Protein AF-A0A7Y1ZF21-F1 (afdb_monomer_lite)

Structure (mmCIF, N/CA/C/O backbone):
data_AF-A0A7Y1ZF21-F1
#
_entry.id   AF-A0A7Y1ZF21-F1
#
loop_
_atom_site.group_PDB
_atom_site.id
_atom_site.type_symbol
_atom_site.label_atom_id
_atom_site.label_alt_id
_atom_site.label_comp_id
_atom_site.label_asym_id
_atom_site.label_entity_id
_atom_site.label_seq_id
_atom_site.pdbx_PDB_ins_code
_atom_site.Cartn_x
_atom_site.Cartn_y
_atom_site.Cartn_z
_atom_site.occupancy
_atom_site.B_iso_or_equiv
_atom_site.auth_seq_id
_atom_site.auth_comp_id
_atom_site.auth_asym_id
_atom_site.auth_atom_id
_atom_site.pdbx_PDB_model_num
ATOM 1 N N . MET A 1 1 ? -0.626 -9.937 4.020 1.00 89.62 1 MET A N 1
ATOM 2 C CA . MET A 1 1 ? -0.742 -10.645 2.718 1.00 89.62 1 MET A CA 1
ATOM 3 C C . MET A 1 1 ? -1.244 -9.645 1.695 1.00 89.62 1 MET A C 1
ATOM 5 O O . MET A 1 1 ? -1.928 -8.723 2.116 1.00 89.62 1 MET A O 1
ATOM 9 N N . ALA A 1 2 ? -0.917 -9.804 0.417 1.00 95.75 2 ALA A N 1
ATOM 10 C CA . ALA A 1 2 ? -1.318 -8.871 -0.632 1.00 95.75 2 ALA A CA 1
ATOM 11 C C . ALA A 1 2 ? -2.097 -9.601 -1.729 1.00 95.75 2 ALA A C 1
ATOM 13 O O . ALA A 1 2 ? -1.738 -10.727 -2.074 1.00 95.75 2 ALA A O 1
ATOM 14 N N . PHE A 1 3 ? -3.155 -8.973 -2.237 1.00 97.44 3 PHE A N 1
ATOM 15 C CA . PHE A 1 3 ? -4.024 -9.517 -3.275 1.00 97.44 3 PHE A CA 1
ATOM 16 C C . PHE A 1 3 ? -4.209 -8.496 -4.392 1.00 97.44 3 PHE A C 1
ATOM 18 O O . PHE A 1 3 ? -4.573 -7.350 -4.131 1.00 97.44 3 PHE A O 1
ATOM 25 N N . GLU A 1 4 ? -3.978 -8.940 -5.621 1.00 98.00 4 GLU A N 1
ATOM 26 C CA . GLU A 1 4 ? -4.278 -8.159 -6.816 1.00 98.00 4 GLU A CA 1
ATOM 27 C C . GLU A 1 4 ? -5.792 -8.127 -7.053 1.00 98.00 4 GLU A C 1
ATOM 29 O O . GLU A 1 4 ? -6.468 -9.154 -6.932 1.00 98.00 4 GLU A O 1
ATOM 34 N N . VAL A 1 5 ? -6.317 -6.950 -7.381 1.00 98.38 5 VAL A N 1
ATOM 35 C CA . VAL A 1 5 ? -7.707 -6.735 -7.804 1.00 98.38 5 VAL A CA 1
ATOM 36 C C . VAL A 1 5 ? -7.743 -6.246 -9.249 1.00 98.38 5 VAL A C 1
ATOM 38 O O . VAL A 1 5 ? -6.723 -5.837 -9.797 1.00 98.38 5 VAL A O 1
ATOM 41 N N . GLY A 1 6 ? -8.908 -6.315 -9.898 1.00 98.12 6 GLY A N 1
ATOM 42 C CA . GLY A 1 6 ? -8.968 -6.222 -11.359 1.00 98.12 6 GLY A CA 1
ATOM 43 C C . GLY A 1 6 ? -8.565 -4.865 -11.942 1.00 98.12 6 GLY A C 1
ATOM 44 O O . GLY A 1 6 ? -8.058 -4.810 -13.060 1.00 98.12 6 GLY A O 1
ATOM 45 N N . ASN A 1 7 ? -8.846 -3.773 -11.229 1.00 98.25 7 ASN A N 1
ATOM 46 C CA . ASN A 1 7 ? -8.494 -2.404 -11.609 1.00 98.25 7 ASN A CA 1
ATOM 47 C C . ASN A 1 7 ? -8.747 -1.435 -10.437 1.0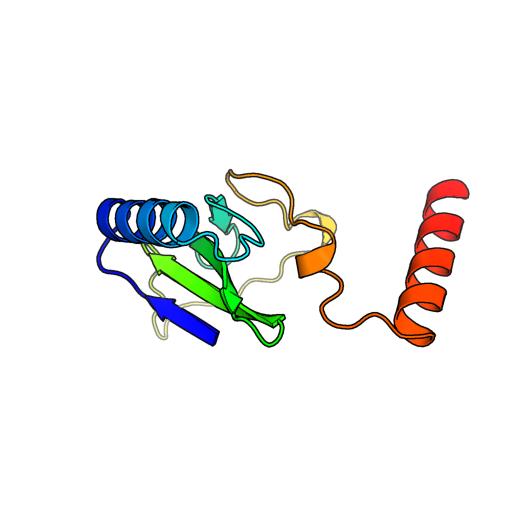0 98.25 7 ASN A C 1
ATOM 49 O O . ASN A 1 7 ? -9.128 -1.836 -9.334 1.00 98.25 7 ASN A O 1
ATOM 53 N N . PHE A 1 8 ? -8.566 -0.136 -10.689 1.00 98.38 8 PHE A N 1
ATOM 54 C CA . PHE A 1 8 ? -8.797 0.909 -9.694 1.00 98.38 8 PHE A CA 1
ATOM 55 C C . PHE A 1 8 ? -10.256 1.002 -9.219 1.00 98.38 8 PHE A C 1
ATOM 57 O O . PHE A 1 8 ? -10.492 1.223 -8.032 1.00 98.38 8 PHE A O 1
ATOM 64 N N . ASP A 1 9 ? -11.236 0.788 -10.100 1.00 98.62 9 ASP A N 1
ATOM 65 C CA . ASP A 1 9 ? -12.652 0.817 -9.715 1.00 98.62 9 ASP A CA 1
ATOM 66 C C . ASP A 1 9 ? -13.005 -0.355 -8.785 1.00 98.62 9 ASP A C 1
ATOM 68 O O . ASP A 1 9 ? -13.738 -0.171 -7.813 1.00 98.62 9 ASP A O 1
ATOM 72 N N . ASP A 1 10 ? -12.446 -1.544 -9.033 1.00 98.56 10 ASP A N 1
ATOM 73 C CA . ASP A 1 10 ? -12.584 -2.719 -8.161 1.00 98.56 10 ASP A CA 1
ATOM 74 C C . ASP A 1 10 ? -11.940 -2.465 -6.786 1.00 98.56 10 ASP A C 1
ATOM 76 O O . ASP A 1 10 ? -12.556 -2.694 -5.740 1.00 98.56 10 ASP A O 1
ATOM 80 N N . LEU A 1 11 ? -10.745 -1.861 -6.777 1.00 98.75 11 LEU A N 1
ATOM 81 C CA . LEU A 1 11 ? -10.062 -1.434 -5.554 1.00 98.75 11 LEU A CA 1
ATOM 82 C C . LEU A 1 11 ? -10.921 -0.456 -4.737 1.00 98.75 11 LEU A C 1
ATOM 84 O O . LEU A 1 11 ? -11.142 -0.672 -3.543 1.00 98.75 11 LEU A O 1
ATOM 88 N N . MET A 1 12 ? -11.470 0.583 -5.373 1.00 98.75 12 MET A N 1
ATOM 89 C CA . MET A 1 12 ? -12.332 1.570 -4.712 1.00 98.75 12 MET A CA 1
ATOM 90 C C . MET A 1 12 ? -13.684 0.980 -4.279 1.00 98.75 12 MET A C 1
ATOM 92 O O . MET A 1 12 ? -14.219 1.343 -3.225 1.00 98.75 12 MET A O 1
ATOM 96 N N . GLY A 1 13 ? -14.230 0.031 -5.042 1.00 98.75 13 GLY A N 1
ATOM 97 C CA . GLY A 1 13 ? -15.416 -0.735 -4.664 1.00 98.75 13 GLY A CA 1
ATOM 98 C C . GLY A 1 13 ? -15.191 -1.539 -3.381 1.00 98.75 13 GLY A C 1
ATOM 99 O O . GLY A 1 13 ? -16.013 -1.483 -2.455 1.00 98.75 13 GLY A O 1
ATOM 100 N N . GLY A 1 14 ? -14.048 -2.225 -3.292 1.00 98.38 14 GLY A N 1
ATOM 101 C CA . GLY A 1 14 ? -13.583 -2.921 -2.094 1.00 98.38 14 GLY A CA 1
ATOM 102 C C . GLY A 1 14 ? -13.364 -1.977 -0.909 1.00 98.38 14 GLY A C 1
ATOM 103 O O . GLY A 1 14 ? -13.855 -2.255 0.191 1.00 98.38 14 GLY A O 1
ATOM 104 N N . HIS A 1 15 ? -12.715 -0.831 -1.140 1.00 98.56 15 HIS A N 1
ATOM 105 C CA . HIS A 1 15 ? -12.486 0.210 -0.136 1.00 98.56 15 HIS A CA 1
ATOM 106 C C . HIS A 1 15 ? -13.799 0.647 0.527 1.00 98.56 15 HIS A C 1
ATOM 108 O O . HIS A 1 15 ? -13.978 0.552 1.746 1.00 98.56 15 HIS A O 1
ATOM 114 N N . GLU A 1 16 ? -14.770 1.072 -0.283 1.00 98.69 16 GLU A N 1
ATOM 115 C CA . GLU A 1 16 ? -16.052 1.560 0.216 1.00 98.69 16 GLU A CA 1
ATOM 116 C C . GLU A 1 16 ? -16.887 0.444 0.863 1.00 98.69 16 GLU A C 1
ATOM 118 O O . GLU A 1 16 ? -17.588 0.675 1.855 1.00 98.69 16 GLU A O 1
ATOM 123 N N . TYR A 1 17 ? -16.794 -0.792 0.363 1.00 98.44 17 TYR A N 1
ATOM 124 C CA . TYR A 1 17 ? -17.425 -1.946 1.001 1.00 98.44 17 TYR A CA 1
ATOM 125 C C . TYR A 1 17 ? -16.884 -2.188 2.418 1.00 98.44 17 TYR A C 1
ATOM 127 O O . TYR A 1 17 ? -17.668 -2.280 3.371 1.00 98.44 17 TYR A O 1
ATOM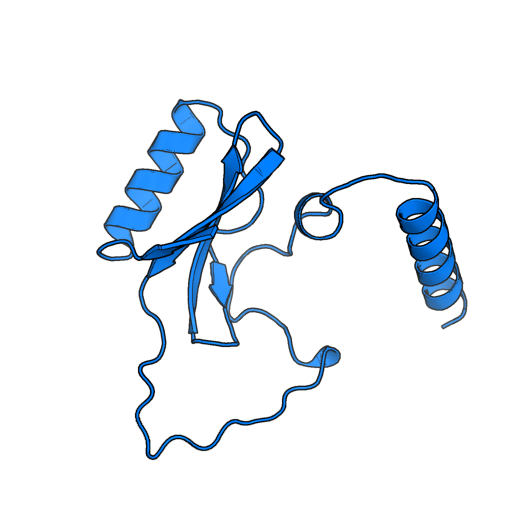 135 N N . LEU A 1 18 ? -15.561 -2.246 2.584 1.00 98.00 18 LEU A N 1
ATOM 136 C CA . LEU A 1 18 ? -14.920 -2.501 3.876 1.00 98.00 18 LEU A CA 1
ATOM 137 C C . LEU A 1 18 ? -15.159 -1.364 4.871 1.00 98.00 18 LEU A C 1
ATOM 139 O O . LEU A 1 18 ? -15.448 -1.620 6.046 1.00 98.00 18 LEU A O 1
ATOM 143 N N . LYS A 1 19 ? -15.157 -0.121 4.384 1.00 97.94 19 LYS A N 1
ATOM 144 C CA . LYS A 1 19 ? -15.516 1.068 5.161 1.00 97.94 19 LYS A CA 1
ATOM 145 C C . LYS A 1 19 ? -16.943 0.986 5.700 1.00 97.94 19 LYS A C 1
ATOM 147 O O . LYS A 1 19 ? -17.151 1.145 6.904 1.00 97.94 19 LYS A O 1
ATOM 152 N N . ARG A 1 20 ? -17.932 0.650 4.857 1.00 98.44 20 ARG A N 1
ATOM 153 C CA . ARG A 1 20 ? -19.336 0.457 5.289 1.00 98.44 20 ARG A CA 1
ATOM 154 C C . ARG A 1 20 ? -19.491 -0.675 6.303 1.00 98.44 20 ARG A C 1
ATOM 156 O O . ARG A 1 20 ? -20.327 -0.587 7.200 1.00 98.44 20 ARG A O 1
ATOM 163 N N . LYS A 1 21 ? -18.680 -1.728 6.182 1.00 97.75 21 LYS A N 1
ATOM 164 C CA . LYS A 1 21 ? -18.631 -2.848 7.133 1.00 97.75 21 LYS A CA 1
ATOM 165 C C . LYS A 1 21 ? -17.841 -2.538 8.409 1.00 97.75 21 LYS A C 1
ATOM 167 O O . LYS A 1 21 ? -17.815 -3.376 9.305 1.00 97.75 21 LYS A O 1
ATOM 172 N N . ARG A 1 22 ? -17.269 -1.333 8.524 1.00 96.00 22 ARG A N 1
ATOM 173 C CA . ARG A 1 22 ? -16.492 -0.863 9.681 1.00 96.00 22 ARG A CA 1
ATOM 174 C C . ARG A 1 22 ? -15.265 -1.730 9.971 1.00 96.00 22 ARG A C 1
ATOM 176 O O . ARG A 1 22 ? -14.884 -1.897 11.129 1.00 96.00 22 ARG A O 1
ATOM 183 N N . TYR A 1 23 ? -14.641 -2.273 8.926 1.00 95.75 23 TYR A N 1
ATOM 184 C CA . TYR A 1 23 ? -13.303 -2.842 9.067 1.00 95.75 23 TYR A CA 1
ATOM 185 C C . TYR A 1 23 ? -12.286 -1.740 9.365 1.00 95.75 23 TYR A C 1
ATOM 187 O O . TYR A 1 23 ? -12.533 -0.551 9.154 1.00 95.75 23 TYR A O 1
ATOM 195 N N . LYS A 1 24 ? -11.130 -2.137 9.897 1.00 94.69 24 LYS A N 1
ATOM 196 C CA . LYS A 1 24 ? -10.081 -1.195 10.267 1.00 94.69 24 LYS A CA 1
ATOM 197 C C . LYS A 1 24 ? -9.236 -0.863 9.043 1.00 94.69 24 LYS A C 1
ATOM 199 O O . LYS A 1 24 ? -8.408 -1.673 8.633 1.00 94.69 24 LYS A O 1
ATOM 204 N N . HIS A 1 25 ? -9.433 0.331 8.500 1.00 95.50 25 HIS A N 1
ATOM 205 C CA . HIS A 1 25 ? -8.533 0.901 7.501 1.00 95.50 25 HIS A CA 1
ATOM 206 C C 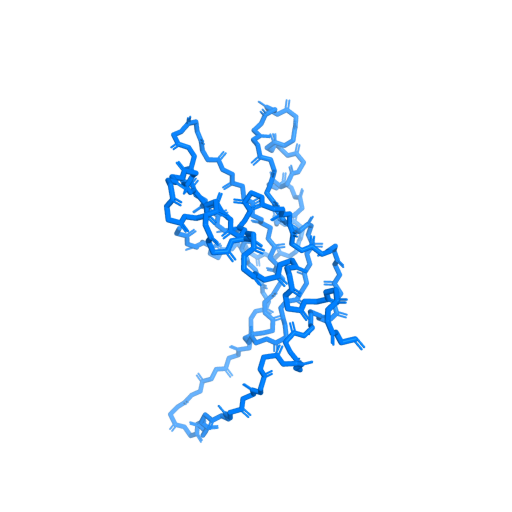. HIS A 1 25 ? -7.169 1.206 8.136 1.00 95.50 25 HIS A C 1
ATOM 208 O O . HIS A 1 25 ? -7.100 1.609 9.304 1.00 95.50 25 HIS A O 1
ATOM 214 N N . VAL A 1 26 ? -6.087 0.935 7.409 1.00 94.75 26 VAL A N 1
ATOM 215 C CA . VAL A 1 26 ? -4.712 1.046 7.917 1.00 94.75 26 VAL A CA 1
ATOM 216 C C . VAL A 1 26 ? -3.927 2.098 7.154 1.00 94.75 26 VAL A C 1
ATOM 218 O O . VAL A 1 26 ? -3.247 2.897 7.795 1.00 94.75 26 VAL A O 1
ATOM 221 N N . TRP A 1 27 ? -3.980 2.091 5.825 1.00 95.50 27 TRP A N 1
ATOM 222 C CA . TRP A 1 27 ? -3.233 3.021 4.981 1.00 95.50 27 TRP A CA 1
ATOM 223 C C . TRP A 1 27 ? -3.769 2.994 3.546 1.00 95.50 27 TRP A C 1
ATOM 225 O O . TRP A 1 27 ? -4.317 1.984 3.119 1.00 95.50 27 TRP A O 1
ATOM 235 N N . GLY A 1 28 ? -3.622 4.097 2.817 1.00 95.88 28 GLY A N 1
ATOM 236 C CA . GLY A 1 28 ? -4.154 4.273 1.469 1.00 95.88 28 GLY A CA 1
ATOM 237 C C . GLY A 1 28 ? -5.461 5.081 1.427 1.00 95.88 28 GLY A C 1
ATOM 238 O O . GLY A 1 28 ? -5.890 5.659 2.421 1.00 95.88 28 GLY A O 1
ATOM 239 N N . VAL A 1 29 ? -6.116 5.190 0.278 1.00 97.94 29 VAL A N 1
ATOM 240 C CA . VAL A 1 29 ? -5.629 4.722 -1.027 1.00 97.94 29 VAL A CA 1
ATOM 241 C C . VAL A 1 29 ? -4.445 5.584 -1.484 1.00 97.94 29 VAL A C 1
ATOM 243 O O . VAL A 1 29 ? -4.451 6.799 -1.278 1.00 97.94 29 VAL A O 1
ATOM 246 N N . GLY A 1 30 ? -3.416 4.957 -2.048 1.00 97.69 30 GLY A N 1
ATOM 247 C CA . GLY A 1 30 ? -2.187 5.617 -2.499 1.00 97.69 30 GLY A CA 1
ATOM 248 C C . GLY A 1 30 ? -1.533 4.876 -3.662 1.00 97.69 30 GLY A C 1
ATOM 249 O O . GLY A 1 30 ? -2.023 3.821 -4.063 1.00 97.69 30 GLY A O 1
ATOM 250 N N . ARG A 1 31 ? -0.420 5.400 -4.186 1.00 97.44 31 ARG A N 1
ATOM 251 C CA . ARG A 1 31 ? 0.400 4.715 -5.196 1.00 97.44 31 ARG A CA 1
ATOM 252 C C . ARG A 1 31 ? 1.848 4.610 -4.762 1.00 97.44 31 ARG A C 1
ATOM 254 O O . ARG A 1 31 ? 2.502 5.626 -4.519 1.00 97.44 31 ARG A O 1
ATOM 261 N N . HIS A 1 32 ? 2.336 3.376 -4.727 1.00 95.06 32 HIS A N 1
ATOM 262 C CA . HIS A 1 32 ? 3.683 3.090 -4.295 1.00 95.06 32 HIS A CA 1
ATOM 263 C C . HIS A 1 32 ? 4.725 3.580 -5.286 1.00 95.06 32 HIS A C 1
ATOM 265 O O . HIS A 1 32 ? 4.574 3.392 -6.492 1.00 95.06 32 HIS A O 1
ATOM 271 N N . ARG A 1 33 ? 5.818 4.161 -4.780 1.00 91.50 33 ARG A N 1
ATOM 272 C CA . ARG A 1 33 ? 6.971 4.485 -5.635 1.00 91.50 33 ARG A CA 1
ATOM 273 C C . ARG A 1 33 ? 7.747 3.245 -6.064 1.00 91.50 33 ARG A C 1
ATOM 275 O O . ARG A 1 33 ? 8.222 3.178 -7.192 1.00 91.50 33 ARG A O 1
ATOM 282 N N . LEU A 1 34 ? 7.886 2.270 -5.169 1.00 90.94 34 LEU A N 1
ATOM 283 C CA . LEU A 1 34 ? 8.476 0.974 -5.494 1.00 90.94 34 LEU A CA 1
ATOM 284 C C . LEU A 1 34 ? 7.392 0.016 -5.982 1.00 90.94 34 LEU A C 1
ATOM 286 O O . LEU A 1 34 ? 6.411 -0.211 -5.280 1.00 90.94 34 LEU A O 1
ATOM 290 N N . GLY A 1 35 ? 7.594 -0.546 -7.171 1.00 90.75 35 GLY A N 1
ATOM 291 C CA . GLY A 1 35 ? 6.640 -1.444 -7.821 1.00 90.75 35 GLY A CA 1
ATOM 292 C C . GLY A 1 35 ? 5.477 -0.724 -8.503 1.00 90.75 35 GLY A C 1
ATOM 293 O O . GLY A 1 35 ? 4.801 -1.329 -9.319 1.00 90.75 35 GLY A O 1
ATOM 294 N N . GLY A 1 36 ? 5.244 0.562 -8.225 1.00 94.12 36 GLY A N 1
ATOM 295 C CA . GLY A 1 36 ? 4.285 1.365 -8.981 1.00 94.12 36 GLY A CA 1
ATOM 296 C C . GLY A 1 36 ? 2.815 1.048 -8.703 1.00 94.12 36 GLY A C 1
ATOM 297 O O . GLY A 1 36 ? 1.966 1.755 -9.241 1.00 94.12 36 GLY A O 1
ATOM 298 N N . GLN A 1 37 ? 2.489 0.054 -7.869 1.00 97.19 37 GLN A N 1
ATOM 299 C CA . GLN A 1 37 ? 1.107 -0.356 -7.617 1.00 97.19 37 GLN A CA 1
ATOM 300 C C . GLN A 1 37 ? 0.295 0.686 -6.839 1.00 97.19 37 GLN A C 1
ATOM 302 O O . GLN A 1 37 ? 0.783 1.338 -5.912 1.00 97.19 37 GLN A O 1
ATOM 307 N N . ILE A 1 38 ? -0.987 0.801 -7.178 1.00 98.50 38 ILE A N 1
ATOM 308 C CA . ILE A 1 38 ? -1.992 1.465 -6.346 1.00 98.50 38 ILE A CA 1
ATOM 309 C C . ILE A 1 38 ? -2.375 0.506 -5.222 1.00 98.50 38 ILE A C 1
ATOM 311 O O . ILE A 1 38 ? -2.640 -0.662 -5.494 1.00 98.50 38 ILE A O 1
ATOM 315 N N . PHE A 1 39 ? -2.435 0.991 -3.984 1.00 97.88 39 PHE A N 1
ATOM 316 C CA . PHE A 1 39 ? -2.624 0.167 -2.791 1.00 97.88 39 PHE A CA 1
ATOM 317 C C . PHE A 1 39 ? -3.761 0.660 -1.888 1.00 97.88 39 PHE A C 1
ATOM 319 O O . PHE A 1 39 ? -4.048 1.857 -1.801 1.00 97.88 39 PHE A O 1
ATOM 326 N N . ASP A 1 40 ? -4.360 -0.275 -1.147 1.00 98.12 40 ASP A N 1
ATOM 327 C CA . ASP A 1 40 ? -5.282 -0.022 -0.039 1.00 98.12 40 ASP A CA 1
ATOM 328 C C . ASP A 1 40 ? -5.128 -1.091 1.058 1.00 98.12 40 ASP A C 1
ATOM 330 O O . ASP A 1 40 ? -5.347 -2.286 0.834 1.00 98.12 40 ASP A O 1
ATOM 334 N N . TYR A 1 41 ? -4.740 -0.670 2.263 1.00 97.44 41 TYR A N 1
ATOM 335 C CA . TYR A 1 41 ? -4.409 -1.560 3.376 1.00 97.44 41 TYR A CA 1
ATOM 336 C C . TYR A 1 41 ? -5.512 -1.609 4.435 1.00 97.44 41 TYR A C 1
ATOM 338 O O . TYR A 1 41 ? -5.920 -0.591 5.004 1.00 97.44 41 TYR A O 1
ATOM 346 N N . TRP A 1 42 ? -5.893 -2.828 4.818 1.00 96.44 42 TRP A N 1
ATOM 347 C CA . TRP A 1 42 ? -6.908 -3.108 5.835 1.00 96.44 42 TRP A CA 1
ATOM 348 C C . TRP A 1 42 ? -6.422 -4.129 6.860 1.00 96.44 42 TRP A C 1
ATOM 350 O O . TRP A 1 42 ? -5.729 -5.090 6.535 1.00 96.44 42 TRP A O 1
ATOM 360 N N . ALA A 1 43 ? -6.824 -3.966 8.118 1.00 93.88 43 ALA A N 1
ATOM 361 C CA . ALA A 1 43 ? -6.576 -4.946 9.166 1.00 93.88 43 ALA A CA 1
ATOM 362 C C . ALA A 1 43 ? -7.813 -5.818 9.402 1.00 93.88 43 ALA A C 1
ATOM 364 O O . ALA A 1 43 ? -8.935 -5.324 9.553 1.00 93.88 43 ALA A O 1
ATOM 365 N N . ASN A 1 44 ? -7.590 -7.128 9.494 1.00 91.88 44 ASN A N 1
ATOM 366 C CA . ASN A 1 44 ? -8.619 -8.070 9.921 1.00 91.88 44 ASN A CA 1
ATOM 367 C C . ASN A 1 44 ? -8.858 -7.978 11.452 1.00 91.88 44 ASN A C 1
ATOM 369 O O . ASN A 1 44 ? -8.114 -7.283 12.153 1.00 91.88 44 ASN A O 1
ATOM 373 N N . PRO A 1 45 ? -9.859 -8.688 12.011 1.00 91.50 45 PRO A N 1
ATOM 374 C CA . PRO A 1 45 ? -10.166 -8.638 13.447 1.00 91.50 45 PRO A CA 1
ATOM 375 C C . PRO A 1 45 ? -9.020 -9.062 14.380 1.00 91.50 45 PRO A C 1
ATOM 377 O O . PRO A 1 45 ? -9.014 -8.687 15.549 1.00 91.50 45 PRO A O 1
ATOM 380 N N . TRP A 1 46 ? -8.037 -9.811 13.874 1.00 89.50 46 TRP A N 1
ATOM 381 C CA . TRP A 1 46 ? -6.844 -10.227 14.618 1.00 89.50 46 TRP A CA 1
ATOM 382 C C . TRP A 1 46 ? -5.650 -9.278 14.428 1.00 89.50 46 TRP A C 1
ATOM 384 O O . TRP A 1 46 ? -4.554 -9.562 14.907 1.00 89.50 46 TRP A O 1
ATOM 394 N N . GLY A 1 47 ? -5.842 -8.153 13.733 1.00 87.00 47 GLY A N 1
ATOM 395 C CA . GLY A 1 47 ? -4.805 -7.151 13.487 1.00 87.00 47 GLY A CA 1
ATOM 396 C C . GLY A 1 47 ? -3.831 -7.506 12.361 1.00 87.00 47 GLY A C 1
ATOM 397 O O . GLY A 1 47 ? -2.833 -6.812 12.190 1.00 87.00 47 GLY A O 1
ATOM 398 N N . VAL A 1 48 ? -4.099 -8.558 11.583 1.00 90.25 48 VAL A N 1
ATOM 399 C CA . VAL A 1 48 ? -3.279 -8.904 10.415 1.00 90.25 48 VAL A CA 1
ATOM 400 C C . VAL A 1 48 ? -3.634 -7.968 9.265 1.00 90.25 48 VAL A C 1
ATOM 402 O O . VAL A 1 48 ? -4.807 -7.844 8.899 1.00 90.25 48 VAL A O 1
ATOM 405 N N . ILE A 1 49 ? -2.613 -7.326 8.701 1.00 93.25 49 ILE A N 1
ATOM 406 C CA . ILE A 1 49 ? -2.739 -6.366 7.603 1.00 93.25 49 ILE A CA 1
ATOM 407 C C . ILE A 1 49 ? -2.790 -7.110 6.261 1.00 93.25 49 ILE A C 1
ATOM 409 O O . ILE A 1 49 ? -1.982 -8.009 5.983 1.00 93.25 49 ILE A O 1
ATOM 413 N N . HIS A 1 50 ? -3.758 -6.716 5.442 1.00 95.25 50 HIS A N 1
ATOM 414 C CA . HIS A 1 50 ? -3.974 -7.185 4.085 1.00 95.25 50 HIS A CA 1
ATOM 415 C C . HIS A 1 50 ? -3.938 -5.995 3.135 1.00 95.25 50 HIS A C 1
ATOM 417 O O . HIS A 1 50 ? -4.495 -4.945 3.447 1.00 95.25 50 HIS A O 1
ATOM 423 N N . GLU A 1 51 ? -3.273 -6.176 2.006 1.00 97.56 51 GLU A N 1
ATOM 424 C CA . GLU A 1 51 ? -3.203 -5.212 0.916 1.00 97.56 51 GLU A CA 1
ATOM 425 C C . GLU A 1 51 ? -4.121 -5.668 -0.209 1.00 97.56 51 GLU A C 1
ATOM 427 O O . GLU A 1 51 ? -4.068 -6.834 -0.609 1.00 97.56 51 GLU A O 1
ATOM 432 N N . HIS A 1 52 ? -4.931 -4.751 -0.720 1.00 98.31 52 HIS A N 1
ATOM 433 C CA . HIS A 1 52 ? -5.512 -4.860 -2.049 1.00 98.31 52 HIS A CA 1
ATOM 434 C C . HIS A 1 52 ? -4.752 -3.910 -2.962 1.00 98.31 52 HIS A C 1
ATOM 436 O O . HIS A 1 52 ? -4.557 -2.750 -2.593 1.00 98.31 52 HIS A O 1
ATOM 442 N N . TRP A 1 53 ? -4.306 -4.393 -4.116 1.00 98.50 53 TRP A N 1
ATOM 443 C CA . TRP A 1 53 ? -3.508 -3.589 -5.033 1.00 98.50 53 TRP A CA 1
ATOM 444 C C . TRP A 1 53 ? -3.868 -3.830 -6.498 1.00 98.50 53 TRP A C 1
ATOM 446 O O . TRP A 1 53 ? -4.464 -4.845 -6.845 1.00 98.50 53 TRP A O 1
ATOM 456 N N . THR A 1 54 ? -3.523 -2.874 -7.356 1.00 98.50 54 THR A N 1
ATOM 457 C CA . THR A 1 54 ? -3.701 -2.939 -8.817 1.00 98.50 54 THR A CA 1
ATOM 458 C C . THR A 1 54 ? -2.649 -2.064 -9.505 1.00 98.50 54 THR A C 1
ATOM 460 O O . THR A 1 54 ? -2.050 -1.210 -8.855 1.00 98.50 54 THR A O 1
ATOM 463 N N . ASP A 1 55 ? -2.477 -2.210 -10.824 1.00 97.19 55 ASP A N 1
ATOM 464 C CA . ASP A 1 55 ? -1.677 -1.290 -11.660 1.00 97.19 55 ASP A CA 1
ATOM 465 C C . ASP A 1 55 ? -0.187 -1.232 -11.255 1.00 97.19 55 ASP A C 1
ATOM 467 O O . ASP A 1 55 ? 0.373 -0.161 -11.022 1.00 97.19 55 ASP A O 1
ATOM 471 N N . THR A 1 56 ? 0.427 -2.413 -11.121 1.00 95.50 56 THR A N 1
ATOM 472 C CA . THR A 1 56 ? 1.852 -2.591 -10.794 1.00 95.50 56 THR A CA 1
ATOM 473 C C . THR A 1 56 ? 2.740 -2.535 -12.038 1.00 95.50 56 THR A C 1
ATOM 475 O O . THR A 1 56 ? 2.304 -2.851 -13.148 1.00 95.50 56 THR A O 1
ATOM 478 N N . ASP A 1 57 ? 4.010 -2.199 -11.843 1.00 93.44 57 ASP A N 1
ATOM 479 C CA . ASP A 1 57 ? 5.038 -2.283 -12.869 1.00 93.44 57 ASP A CA 1
ATOM 480 C C . ASP A 1 57 ? 5.287 -3.751 -13.252 1.00 93.44 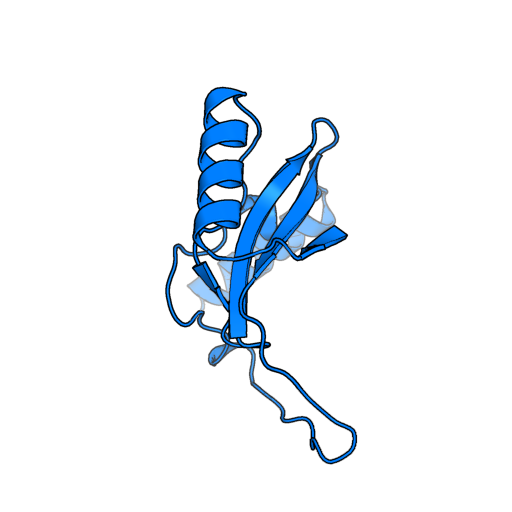57 ASP A C 1
ATOM 482 O O . ASP A 1 57 ? 5.480 -4.626 -12.403 1.00 93.44 57 ASP A O 1
ATOM 486 N N . LEU A 1 58 ? 5.331 -4.025 -14.556 1.00 92.94 58 LEU A N 1
ATOM 487 C CA . LEU A 1 58 ? 5.693 -5.338 -15.080 1.00 92.94 58 LEU A CA 1
ATOM 488 C C . LEU A 1 58 ? 7.198 -5.396 -15.331 1.00 92.94 58 LEU A C 1
ATOM 490 O O . LEU A 1 58 ? 7.751 -4.595 -16.083 1.00 92.94 58 LEU A O 1
ATOM 494 N N . VAL A 1 59 ? 7.847 -6.386 -14.727 1.00 93.62 59 VAL A N 1
ATOM 495 C CA . VAL A 1 59 ? 9.269 -6.671 -14.924 1.00 93.62 59 VAL A CA 1
ATOM 496 C C . VAL A 1 59 ? 9.446 -8.013 -15.627 1.00 93.62 59 VAL A C 1
ATOM 498 O O . VAL A 1 59 ? 8.623 -8.918 -15.489 1.00 93.62 59 VAL A O 1
ATOM 501 N N . ASN A 1 60 ? 10.531 -8.140 -16.381 1.00 95.31 60 ASN A N 1
ATOM 502 C CA . ASN A 1 60 ? 10.954 -9.375 -17.029 1.00 95.31 60 ASN A CA 1
ATOM 503 C C . ASN A 1 60 ? 12.380 -9.746 -16.584 1.00 95.31 60 ASN A C 1
ATOM 505 O O . ASN A 1 60 ? 12.956 -9.120 -15.695 1.00 95.31 60 ASN A O 1
ATOM 509 N N . ASP A 1 61 ? 12.940 -10.784 -17.191 1.00 96.56 61 ASP A N 1
ATOM 510 C CA . ASP A 1 61 ? 14.293 -11.279 -16.935 1.00 96.56 61 ASP A CA 1
ATOM 511 C C . ASP A 1 61 ? 15.409 -10.320 -17.384 1.00 96.56 61 ASP A C 1
ATOM 513 O O . ASP A 1 61 ? 16.529 -10.429 -16.886 1.00 96.56 61 ASP A O 1
ATOM 517 N N . ASP A 1 62 ? 15.101 -9.338 -18.234 1.00 96.75 62 ASP A N 1
ATOM 518 C CA . ASP A 1 62 ? 16.030 -8.265 -18.611 1.00 96.75 62 ASP A CA 1
ATOM 519 C C . ASP A 1 62 ? 16.110 -7.136 -17.565 1.00 96.75 62 ASP A C 1
ATOM 521 O O . ASP A 1 62 ? 16.976 -6.259 -17.652 1.00 96.75 62 ASP A O 1
ATOM 525 N N . HIS A 1 63 ? 15.202 -7.105 -16.582 1.00 94.75 63 HIS A N 1
ATOM 526 C CA . HIS A 1 63 ? 15.161 -6.028 -15.599 1.00 94.75 63 HIS A CA 1
ATOM 527 C C . HIS A 1 63 ? 16.360 -6.084 -14.642 1.00 94.75 63 HIS A C 1
ATOM 529 O O . HIS A 1 63 ? 16.591 -7.076 -13.949 1.00 94.75 63 HIS A O 1
ATOM 535 N N . VAL A 1 64 ? 17.085 -4.968 -14.533 1.00 94.69 64 VAL A N 1
ATOM 536 C CA . VAL A 1 64 ? 18.173 -4.792 -13.564 1.00 94.69 64 VAL A CA 1
ATOM 537 C C . VAL A 1 64 ? 17.641 -4.051 -12.332 1.00 94.69 64 VAL A C 1
ATOM 539 O O . VAL A 1 64 ? 17.255 -2.887 -12.461 1.00 94.69 64 VAL A O 1
ATOM 542 N N . PRO A 1 65 ? 17.648 -4.667 -11.133 1.00 92.12 65 PRO A N 1
ATOM 543 C CA . PRO A 1 65 ? 17.161 -4.015 -9.923 1.00 92.12 65 PRO A CA 1
ATOM 544 C C . PRO A 1 65 ? 17.977 -2.770 -9.558 1.00 92.12 65 PRO A C 1
ATOM 546 O O . PRO A 1 65 ? 19.210 -2.799 -9.530 1.00 92.12 65 PRO A O 1
ATOM 549 N N . GLY A 1 66 ? 17.280 -1.684 -9.224 1.00 89.19 66 GLY A N 1
ATOM 550 C CA . GLY A 1 66 ? 17.877 -0.476 -8.655 1.00 89.19 66 GLY A CA 1
ATOM 551 C C . GLY A 1 66 ? 18.021 -0.535 -7.130 1.00 89.19 66 GLY A C 1
ATOM 552 O O . GLY A 1 66 ? 17.466 -1.407 -6.462 1.00 89.19 66 GLY A O 1
ATOM 553 N N . VAL A 1 67 ? 18.738 0.442 -6.567 1.00 90.38 67 VAL A N 1
ATOM 554 C CA . VAL A 1 67 ? 18.811 0.689 -5.118 1.00 90.38 67 VAL A CA 1
ATOM 555 C C . VAL A 1 67 ? 18.259 2.080 -4.837 1.00 90.38 67 VAL A C 1
ATOM 557 O O . VAL A 1 67 ? 18.653 3.040 -5.494 1.00 90.38 67 VAL A O 1
ATOM 560 N N . MET A 1 68 ? 17.367 2.180 -3.854 1.00 87.12 68 MET A N 1
ATOM 561 C CA . MET A 1 68 ? 16.772 3.436 -3.401 1.00 87.12 68 MET A CA 1
ATOM 562 C C . MET A 1 68 ? 17.058 3.631 -1.917 1.00 87.12 68 MET A C 1
ATOM 564 O O . MET A 1 68 ? 16.930 2.692 -1.125 1.00 87.12 68 MET A O 1
ATOM 568 N N . GLN A 1 69 ? 17.432 4.849 -1.534 1.00 90.62 69 GLN A N 1
ATOM 569 C CA . GLN A 1 69 ? 17.682 5.162 -0.137 1.00 90.62 69 GLN A CA 1
ATOM 570 C C . GLN A 1 69 ? 16.363 5.394 0.612 1.00 90.62 69 GLN A C 1
ATOM 572 O O . GLN A 1 69 ? 15.417 5.934 0.044 1.00 90.62 69 GLN A O 1
ATOM 577 N N . PRO A 1 70 ? 16.287 5.084 1.920 1.00 82.62 70 PRO A N 1
ATOM 578 C CA . PRO A 1 70 ? 15.086 5.332 2.723 1.00 82.62 70 PRO A CA 1
ATOM 579 C C . PRO A 1 70 ? 14.577 6.778 2.716 1.00 82.62 70 PRO A C 1
ATOM 581 O O . PRO A 1 70 ? 13.400 7.005 2.961 1.00 82.62 70 PRO A O 1
ATOM 584 N N . ALA A 1 71 ? 15.447 7.754 2.449 1.00 83.12 71 ALA A N 1
ATOM 585 C CA . ALA A 1 71 ? 15.062 9.160 2.336 1.00 83.12 71 ALA A CA 1
ATOM 586 C C . ALA A 1 71 ? 14.314 9.489 1.029 1.00 83.12 71 ALA A C 1
ATOM 588 O O . ALA A 1 71 ? 13.722 10.553 0.926 1.00 83.12 71 ALA A O 1
ATOM 589 N N . GLU A 1 72 ? 14.355 8.596 0.039 1.00 82.19 72 GLU A N 1
ATOM 590 C CA . GLU A 1 72 ? 13.740 8.760 -1.285 1.00 82.19 72 GLU A CA 1
ATOM 591 C C . GLU A 1 72 ? 12.425 7.967 -1.416 1.00 82.19 72 GLU A C 1
ATOM 593 O O . GLU A 1 72 ? 11.753 8.030 -2.447 1.00 82.19 72 GLU A O 1
ATOM 598 N N . LEU A 1 73 ? 12.061 7.225 -0.362 1.00 81.62 73 LEU A N 1
ATOM 599 C CA . LEU A 1 73 ? 10.907 6.327 -0.249 1.00 81.62 73 LEU A CA 1
ATOM 600 C C . LEU A 1 73 ? 9.595 7.090 0.033 1.00 81.62 73 LEU A C 1
ATOM 602 O O . LEU A 1 73 ? 8.808 6.713 0.898 1.00 81.62 73 LEU A O 1
ATOM 606 N N . GLU A 1 74 ? 9.373 8.185 -0.689 1.00 83.25 74 GLU A N 1
ATOM 607 C CA . GLU A 1 74 ? 8.089 8.889 -0.705 1.00 83.25 74 GLU A CA 1
ATOM 608 C C . GLU A 1 74 ? 7.164 8.259 -1.745 1.00 83.25 74 GLU A C 1
ATOM 610 O O . GLU A 1 74 ? 7.587 7.992 -2.874 1.00 83.25 74 GLU A O 1
ATOM 615 N N . GLU A 1 75 ? 5.902 8.040 -1.372 1.00 87.44 75 GLU A N 1
ATOM 616 C CA . GLU A 1 75 ? 4.886 7.547 -2.302 1.00 87.44 75 GLU A CA 1
ATOM 617 C C . GLU A 1 75 ? 4.595 8.573 -3.395 1.00 87.44 75 GLU A C 1
ATOM 619 O O . GLU A 1 75 ? 4.704 9.779 -3.172 1.00 87.44 75 GLU A O 1
ATOM 624 N N . TYR A 1 76 ? 4.194 8.111 -4.584 1.00 91.00 76 TYR A N 1
ATOM 625 C CA . TYR A 1 76 ? 3.848 9.030 -5.674 1.00 91.00 76 TYR A CA 1
ATOM 626 C C . TYR A 1 76 ? 2.704 9.964 -5.271 1.00 91.00 76 TYR A C 1
ATOM 628 O O . TYR A 1 76 ? 2.732 11.156 -5.573 1.00 91.00 76 TYR A O 1
ATOM 636 N N . TRP A 1 77 ? 1.686 9.404 -4.616 1.00 95.31 77 TRP A N 1
ATOM 637 C CA . TRP A 1 77 ? 0.570 10.125 -4.014 1.00 95.31 77 TRP A CA 1
ATOM 638 C C . TRP A 1 77 ? -0.140 9.235 -2.989 1.00 95.31 77 TRP A C 1
ATOM 640 O O . TRP A 1 77 ? -0.012 8.010 -3.007 1.00 95.31 77 TRP A O 1
ATOM 650 N N . GLY A 1 78 ? -0.931 9.856 -2.117 1.00 94.44 78 GLY A N 1
ATOM 651 C CA . GLY A 1 78 ? -1.675 9.179 -1.057 1.00 94.44 78 GLY A CA 1
ATOM 652 C C . GLY A 1 78 ? -1.379 9.785 0.314 1.00 94.44 78 GLY A C 1
ATOM 653 O O . GLY A 1 78 ? -0.581 10.717 0.420 1.00 94.44 78 GLY A O 1
ATOM 654 N N . PRO A 1 79 ? -2.053 9.306 1.369 1.00 92.75 79 PRO A N 1
ATOM 655 C CA . PRO A 1 79 ? -1.771 9.745 2.728 1.00 92.75 79 PRO A CA 1
ATOM 656 C C . PRO A 1 79 ? -0.464 9.136 3.247 1.00 92.75 79 PRO A C 1
ATOM 658 O O . PRO A 1 79 ? -0.062 8.053 2.820 1.00 92.75 79 PRO A O 1
ATOM 661 N N . ASP A 1 80 ? 0.140 9.770 4.250 1.00 89.50 80 ASP A N 1
ATOM 662 C CA . ASP A 1 80 ? 1.233 9.164 5.012 1.00 89.50 80 ASP A CA 1
ATOM 663 C C . ASP A 1 80 ? 0.784 7.863 5.713 1.00 89.50 80 ASP A C 1
ATOM 665 O O . ASP A 1 80 ? -0.383 7.734 6.118 1.00 89.50 80 ASP A O 1
ATOM 669 N N . PRO A 1 81 ? 1.696 6.894 5.915 1.00 86.81 81 PRO A N 1
ATOM 670 C CA . PRO A 1 81 ? 1.387 5.665 6.632 1.00 86.81 81 PRO A CA 1
ATOM 671 C C . PRO A 1 81 ? 0.955 5.951 8.070 1.00 86.81 81 PRO A C 1
ATOM 673 O O . PRO A 1 81 ? 1.583 6.716 8.808 1.00 86.81 81 PRO A O 1
ATOM 676 N N . THR A 1 82 ? -0.108 5.280 8.520 1.00 83.44 82 THR A N 1
ATOM 677 C CA . THR A 1 82 ? -0.553 5.429 9.909 1.00 83.44 82 THR A CA 1
ATOM 678 C C . THR A 1 82 ? 0.440 4.770 10.877 1.00 83.44 82 THR A C 1
ATOM 680 O O . THR A 1 82 ? 1.081 3.772 10.538 1.00 83.44 82 THR A O 1
ATOM 683 N N . PRO A 1 83 ? 0.533 5.221 12.143 1.00 78.44 83 PRO A N 1
ATOM 684 C CA . PRO A 1 83 ? 1.390 4.572 13.142 1.00 78.44 83 PRO A CA 1
ATOM 685 C C . PRO A 1 83 ? 1.096 3.077 13.339 1.00 78.44 83 PRO A C 1
ATOM 687 O O . PRO A 1 83 ? 1.988 2.307 13.687 1.00 78.44 83 PRO A O 1
ATOM 690 N N . ASN A 1 84 ? -0.149 2.655 13.090 1.00 72.12 84 ASN A N 1
ATOM 691 C CA . ASN A 1 84 ? -0.562 1.253 13.164 1.00 72.12 84 ASN A CA 1
ATOM 692 C C . ASN A 1 84 ? 0.058 0.389 12.059 1.00 72.12 84 ASN A C 1
ATOM 694 O O . ASN A 1 84 ? 0.209 -0.813 12.259 1.00 72.12 84 ASN A O 1
ATOM 698 N N . PHE A 1 85 ? 0.407 0.984 10.916 1.00 76.81 85 PHE A N 1
ATOM 699 C CA . PHE A 1 85 ? 1.160 0.309 9.864 1.00 76.81 85 PHE A CA 1
ATOM 700 C C . PHE A 1 85 ? 2.612 0.070 10.302 1.00 76.81 85 PHE A C 1
ATOM 702 O O . PHE A 1 85 ? 3.130 -1.037 10.185 1.00 76.81 85 PHE A O 1
ATOM 709 N N . LEU A 1 86 ? 3.242 1.087 10.901 1.00 71.56 86 LEU A N 1
ATOM 710 C CA . LEU A 1 86 ? 4.641 1.029 11.344 1.00 71.56 86 LEU A CA 1
ATOM 711 C C . LEU A 1 86 ? 4.846 0.160 12.595 1.00 71.56 86 LEU A C 1
ATOM 713 O O . LEU A 1 86 ? 5.924 -0.401 12.802 1.00 71.56 86 LEU A O 1
ATOM 717 N N . VAL A 1 87 ? 3.824 0.044 13.447 1.00 67.25 87 VAL A N 1
ATOM 718 C CA . VAL A 1 87 ? 3.879 -0.717 14.700 1.00 67.25 87 VAL A CA 1
ATOM 719 C C . VAL A 1 87 ? 2.722 -1.710 14.761 1.00 67.25 87 VAL A C 1
ATOM 721 O O . VAL A 1 87 ? 1.677 -1.455 15.354 1.00 67.25 87 VAL A O 1
ATOM 724 N N . SER A 1 88 ? 2.939 -2.893 14.188 1.00 57.19 88 SER A N 1
ATOM 725 C CA . SER A 1 88 ? 1.953 -3.982 14.185 1.00 57.19 88 SER A CA 1
ATOM 726 C C . SER A 1 88 ? 1.783 -4.668 15.551 1.00 57.19 88 SER A C 1
A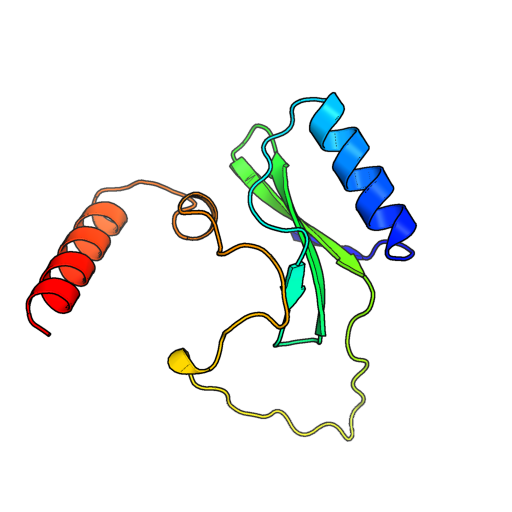TOM 728 O O . SER A 1 88 ? 0.726 -5.228 15.837 1.00 57.19 88 SER A O 1
ATOM 730 N N . ARG A 1 89 ? 2.797 -4.606 16.433 1.00 63.81 89 ARG A N 1
ATOM 731 C CA . ARG A 1 89 ? 2.750 -5.123 17.816 1.00 63.81 89 ARG A CA 1
ATOM 732 C C . ARG A 1 89 ? 3.483 -4.205 18.790 1.00 63.81 89 ARG A C 1
ATOM 734 O O . ARG A 1 89 ? 4.713 -4.146 18.807 1.00 63.81 89 ARG A O 1
ATOM 741 N N . TRP A 1 90 ? 2.724 -3.565 19.671 1.00 67.31 90 TRP A N 1
ATOM 742 C CA . TRP A 1 90 ? 3.267 -2.808 20.794 1.00 67.31 90 TRP A CA 1
ATOM 743 C C . TRP A 1 90 ? 3.886 -3.755 21.823 1.00 67.31 90 TRP A C 1
ATOM 745 O O . TRP A 1 90 ? 3.232 -4.646 22.360 1.00 67.31 90 TRP A O 1
ATOM 755 N N . ASN A 1 91 ? 5.177 -3.580 22.079 1.00 78.81 91 ASN A N 1
ATOM 756 C CA . ASN A 1 91 ? 5.911 -4.276 23.129 1.00 78.81 91 ASN A CA 1
ATOM 757 C C . ASN A 1 91 ? 7.010 -3.357 23.680 1.00 78.81 91 ASN A C 1
ATOM 759 O O . ASN A 1 91 ? 7.289 -2.294 23.118 1.00 78.81 91 ASN A O 1
ATOM 763 N N . PHE A 1 92 ? 7.672 -3.778 24.759 1.00 82.06 92 PHE A N 1
ATOM 764 C CA . PHE A 1 92 ? 8.748 -3.000 25.383 1.00 82.06 92 PHE A CA 1
ATOM 765 C C . PHE A 1 92 ? 9.856 -2.588 24.401 1.00 82.06 92 PHE A C 1
ATOM 767 O O . PHE A 1 92 ? 10.396 -1.487 24.503 1.00 82.06 92 PHE A O 1
ATOM 774 N N . LYS A 1 93 ? 10.186 -3.438 23.421 1.00 75.38 93 LYS A N 1
ATOM 775 C CA . LYS A 1 93 ? 11.220 -3.152 22.417 1.00 75.38 93 LYS A CA 1
ATOM 776 C C . LYS A 1 93 ? 10.761 -2.077 21.427 1.00 75.38 93 LYS A C 1
ATOM 778 O O . LYS A 1 93 ? 11.546 -1.183 21.125 1.00 75.38 93 LYS A O 1
ATOM 783 N N . ALA A 1 94 ? 9.508 -2.132 20.974 1.00 77.31 94 ALA A N 1
ATOM 784 C CA . ALA A 1 94 ? 8.909 -1.131 20.094 1.00 77.31 94 ALA A CA 1
ATOM 785 C C . ALA A 1 94 ? 8.861 0.246 20.774 1.00 77.31 94 ALA A C 1
ATOM 787 O O . ALA A 1 94 ? 9.339 1.225 20.208 1.00 77.31 94 ALA A O 1
ATOM 788 N N . VAL A 1 95 ? 8.403 0.298 22.031 1.00 81.06 95 VAL A N 1
ATOM 789 C CA . VAL A 1 95 ? 8.372 1.536 22.830 1.00 81.06 95 VAL A CA 1
ATOM 790 C C . VAL A 1 95 ? 9.780 2.102 23.022 1.00 81.06 95 VAL A C 1
ATOM 792 O O . VAL A 1 95 ? 10.019 3.281 22.767 1.00 81.06 95 VAL A O 1
ATOM 795 N N . ARG A 1 96 ? 10.748 1.261 23.408 1.00 82.81 96 ARG A N 1
ATOM 796 C CA . ARG A 1 96 ? 12.144 1.684 23.593 1.00 82.81 96 ARG A CA 1
ATOM 797 C C . ARG A 1 96 ? 12.760 2.238 22.304 1.00 82.81 96 ARG A C 1
ATOM 799 O O . ARG A 1 96 ? 13.480 3.233 22.354 1.00 82.81 96 ARG A O 1
ATOM 806 N N . ASN A 1 97 ? 12.494 1.604 21.163 1.00 79.00 97 ASN A N 1
ATOM 807 C CA . ASN A 1 97 ? 13.003 2.056 19.869 1.00 79.00 97 ASN A CA 1
ATOM 808 C C . ASN A 1 97 ? 12.362 3.384 19.442 1.00 79.00 97 ASN A C 1
ATOM 810 O O . ASN A 1 97 ? 13.079 4.271 18.986 1.00 79.00 97 ASN A O 1
ATOM 814 N N . LEU A 1 98 ? 11.055 3.560 19.665 1.00 78.56 98 LEU A N 1
ATOM 815 C CA . LEU A 1 98 ? 10.356 4.816 19.385 1.00 78.56 98 LEU A CA 1
ATOM 816 C C . LEU A 1 98 ? 10.923 5.972 20.220 1.00 78.56 98 LEU A C 1
ATOM 818 O O . LEU A 1 98 ? 11.250 7.023 19.677 1.00 78.56 98 LEU A O 1
ATOM 822 N N . LEU A 1 99 ? 11.137 5.755 21.522 1.00 84.31 99 LEU A N 1
ATOM 823 C CA . LEU A 1 99 ? 11.771 6.745 22.402 1.00 84.31 99 LEU A CA 1
ATOM 824 C C . LEU A 1 99 ? 13.180 7.125 21.930 1.00 84.31 99 LEU A C 1
ATOM 826 O O . LEU A 1 99 ? 13.572 8.288 22.016 1.00 84.31 99 LEU A O 1
ATOM 830 N N . ARG A 1 100 ? 13.947 6.158 21.414 1.00 82.25 100 ARG A N 1
ATOM 831 C CA . ARG A 1 100 ? 15.288 6.407 20.873 1.00 82.25 100 ARG A CA 1
ATOM 832 C C . ARG A 1 100 ? 15.242 7.247 19.591 1.00 82.25 100 ARG A C 1
ATOM 834 O O . ARG A 1 100 ? 16.057 8.152 19.454 1.00 82.25 100 ARG A O 1
ATOM 841 N N . LEU A 1 101 ? 14.290 6.981 18.694 1.00 78.38 101 LEU A N 1
ATOM 842 C CA . LEU A 1 101 ? 14.089 7.763 17.468 1.00 78.38 101 LEU A CA 1
ATOM 843 C C . LEU A 1 101 ? 13.631 9.194 17.769 1.00 78.38 101 LEU A C 1
ATOM 845 O O . LEU A 1 101 ? 14.167 10.135 17.193 1.00 78.38 101 LEU A O 1
ATOM 849 N N . LEU A 1 102 ? 12.708 9.371 18.721 1.00 79.38 102 LEU A N 1
ATOM 850 C CA . LEU A 1 102 ? 12.265 10.698 19.163 1.00 79.38 102 LEU A CA 1
ATOM 851 C C . LEU A 1 102 ? 13.427 11.515 19.743 1.00 79.38 102 LEU A C 1
ATOM 853 O O . LEU A 1 102 ? 13.598 12.673 19.378 1.00 79.38 102 LEU A O 1
ATOM 857 N N . ARG A 1 103 ? 14.280 10.902 20.578 1.00 82.06 103 ARG A N 1
ATOM 858 C CA . ARG A 1 103 ? 15.484 11.566 21.108 1.00 82.06 103 ARG A CA 1
ATOM 859 C C . ARG A 1 103 ? 16.480 11.956 20.015 1.00 82.06 103 ARG A C 1
ATOM 861 O O . ARG A 1 103 ? 17.056 13.031 20.102 1.00 82.06 103 ARG A O 1
ATOM 868 N N . ALA A 1 104 ? 16.676 11.110 19.004 1.00 74.44 104 ALA A N 1
ATOM 869 C CA . ALA A 1 104 ? 17.558 11.420 17.880 1.00 74.44 104 ALA A CA 1
ATOM 870 C C . ALA A 1 104 ? 17.018 12.584 17.032 1.00 74.44 104 ALA A C 1
ATOM 872 O O . ALA A 1 104 ? 17.784 13.461 16.653 1.00 74.44 104 ALA A O 1
ATOM 873 N N . LYS A 1 105 ? 15.699 12.634 16.804 1.00 66.69 105 LYS A N 1
ATOM 874 C CA . LYS A 1 105 ? 15.041 13.711 16.049 1.00 66.69 105 LYS A CA 1
ATOM 875 C C . LYS A 1 105 ? 15.015 15.050 16.800 1.00 66.69 105 LYS A C 1
ATOM 877 O O . LYS A 1 105 ? 14.980 16.084 16.162 1.00 66.69 105 LYS A O 1
ATOM 882 N N . MET A 1 106 ? 15.034 15.035 18.135 1.00 68.69 106 MET A N 1
ATOM 883 C CA . MET A 1 106 ? 15.145 16.245 18.971 1.00 68.69 106 MET A CA 1
ATOM 884 C C . MET A 1 106 ? 16.585 16.768 19.117 1.00 68.69 106 MET A C 1
ATOM 886 O O . MET A 1 106 ? 16.789 17.851 19.655 1.00 68.69 106 MET A O 1
ATOM 890 N N . SER A 1 107 ? 17.576 15.966 18.723 1.00 64.44 107 SER A N 1
ATOM 891 C CA . SER A 1 107 ? 19.008 16.283 18.802 1.00 64.44 107 SER A CA 1
ATOM 892 C C . SER A 1 107 ? 19.580 16.788 17.470 1.00 64.44 107 SER A C 1
ATOM 894 O O . SER A 1 107 ? 20.771 17.098 17.411 1.00 64.44 107 SER A O 1
ATOM 896 N N . ALA A 1 108 ? 18.763 16.802 16.420 1.00 50.50 108 ALA A N 1
ATOM 897 C CA . ALA A 1 108 ? 19.066 17.289 15.081 1.00 50.50 108 ALA A CA 1
ATOM 898 C C . ALA A 1 108 ? 18.272 18.575 14.836 1.00 50.50 108 ALA A C 1
ATOM 900 O O . ALA A 1 108 ? 18.812 19.455 14.135 1.00 50.50 108 ALA A O 1
#

Foldseek 3Di:
DEDEDDDPVRVVVVVVVCVV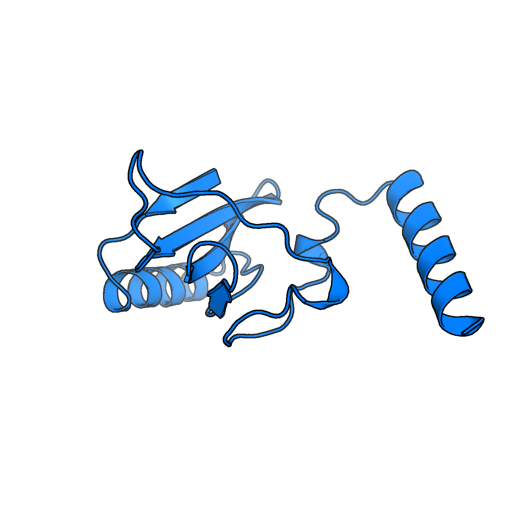VVFAWFFDQFFWPPQRWGWTWTADPVLDIYIYIYDGDDDDPPDDDDDDDPVRRDTPDTDDGDVCVVPSDDDPVVVVVVVVVVVVVVVD

pLDDT: mean 89.28, std 10.39, range [50.5, 98.75]

Radius of gyration: 16.49 Å; chains: 1; bounding box: 38×29×44 Å

Secondary structure (DSSP, 8-state):
-EEE-SSHHHHHHHHHHHHHTT-EEEEEEEE-SSS--EEEEEE-TT--EEEEEE-PPP--TTPPPP---GGG---SBSPPPPHHHH-SS--HHHHHHHHHHHHHHT--

Sequence (108 aa):
MAFEVGNFDDLMGGHEYLKRKRYKHVWGVGRHRLGGQIFDYWANPWGVIHEHWTDTDLVNDDHVPGVMQPAELEEYWGPDPTPNFLVSRWNFKAVRNLLRLLRAKMSA